Protein AF-A0A496ZV82-F1 (afdb_monomer_lite)

Secondary structure (DSSP, 8-state):
--GGG-HHHHHHHHHHHHHHHHHHHHHHHHHHHHHHHHHHHTTT---HHHHHHSHHHHHHHHHHHHHHHHHHHHSTTT-GGG--

Radius of gyration: 18.06 Å; chains: 1; bounding box: 44×20×52 Å

Sequence (84 aa):
MTFMKNRYGQIIFGHLAIIAGCMLVTAGIYYVPMIAESVKANNNQIHLLHIFAMPLFWGFFSIGGGVCAIYHGFCKCVRHDWKV

pLDDT: mean 81.93, std 13.22, range [35.22, 96.56]

Foldseek 3Di:
DPCLQALVSLLVQLVVLLVQLVVLLVVLVVCVVVVVVVCVVVVNDDDPVNCVPRSNNSSVVSNVVSVVSNVSSVDPVRDPPPPD

Structure (mmCIF, N/CA/C/O backbone):
data_AF-A0A496ZV82-F1
#
_entry.id   AF-A0A496ZV82-F1
#
loop_
_atom_site.group_PDB
_atom_site.id
_atom_site.type_symbol
_atom_site.label_atom_id
_atom_site.label_alt_id
_atom_site.label_comp_id
_atom_site.label_asym_id
_atom_site.label_entity_id
_atom_site.label_seq_id
_atom_site.pdbx_PDB_ins_code
_atom_site.Cartn_x
_atom_site.Cartn_y
_atom_site.Cartn_z
_atom_site.occupancy
_atom_site.B_iso_or_equiv
_atom_site.auth_seq_id
_atom_site.auth_comp_id
_atom_site.auth_asym_id
_atom_site.auth_atom_id
_atom_site.pdbx_PDB_model_num
ATOM 1 N N . MET A 1 1 ? 17.091 -13.631 -12.707 1.00 35.22 1 MET A N 1
ATOM 2 C CA . MET A 1 1 ? 16.096 -12.625 -13.144 1.00 35.22 1 MET A CA 1
ATOM 3 C C . MET A 1 1 ? 15.892 -11.617 -12.020 1.00 35.22 1 MET A C 1
ATOM 5 O O . MET A 1 1 ? 15.129 -11.874 -11.101 1.00 35.22 1 MET A O 1
ATOM 9 N N . THR A 1 2 ? 16.629 -10.508 -12.013 1.00 51.00 2 THR A N 1
ATOM 10 C CA . THR A 1 2 ? 16.488 -9.475 -10.974 1.00 51.00 2 THR A CA 1
ATOM 11 C C . THR A 1 2 ? 15.338 -8.549 -11.365 1.00 51.00 2 THR A C 1
ATOM 13 O O . THR A 1 2 ? 15.538 -7.585 -12.097 1.00 51.00 2 THR A O 1
ATOM 16 N N . PHE A 1 3 ? 14.125 -8.848 -10.889 1.00 52.66 3 PHE A N 1
ATOM 17 C CA . PHE A 1 3 ? 12.920 -8.016 -11.082 1.00 52.66 3 PHE A CA 1
ATOM 18 C C . PHE A 1 3 ? 13.168 -6.541 -10.692 1.00 52.66 3 PHE A C 1
ATOM 20 O O . PHE A 1 3 ? 12.648 -5.616 -11.305 1.00 52.66 3 PHE A O 1
ATOM 27 N N . MET A 1 4 ? 14.095 -6.338 -9.752 1.00 56.59 4 MET A N 1
ATOM 28 C CA . MET A 1 4 ? 14.649 -5.063 -9.292 1.00 56.59 4 MET A CA 1
ATOM 29 C C . MET A 1 4 ? 15.339 -4.202 -10.367 1.00 56.59 4 MET A C 1
ATOM 31 O O . MET A 1 4 ? 15.501 -3.010 -10.142 1.00 56.59 4 MET A O 1
ATOM 35 N N . LYS A 1 5 ? 15.786 -4.760 -11.501 1.00 62.03 5 LYS A N 1
ATOM 36 C CA . LYS A 1 5 ? 16.560 -4.026 -12.528 1.00 62.03 5 LYS A CA 1
ATOM 37 C C . LYS A 1 5 ? 15.767 -3.699 -13.795 1.00 62.03 5 LYS A C 1
ATOM 39 O O . LYS A 1 5 ? 16.300 -3.052 -14.688 1.00 62.03 5 LYS A O 1
ATOM 44 N N . ASN A 1 6 ? 14.515 -4.147 -13.895 1.00 73.81 6 ASN A N 1
ATOM 45 C CA . ASN A 1 6 ? 13.678 -3.885 -15.061 1.00 73.81 6 ASN A CA 1
ATOM 46 C C . ASN A 1 6 ? 12.688 -2.751 -14.762 1.00 73.81 6 ASN A C 1
ATOM 48 O O . ASN A 1 6 ? 11.826 -2.894 -13.892 1.00 73.81 6 ASN A O 1
ATOM 52 N N . ARG A 1 7 ? 12.778 -1.652 -15.524 1.00 80.56 7 ARG A N 1
ATOM 53 C CA . ARG A 1 7 ? 11.882 -0.486 -15.428 1.00 80.56 7 ARG A CA 1
ATOM 54 C C . ARG A 1 7 ? 10.410 -0.890 -15.449 1.00 80.56 7 ARG A C 1
ATOM 56 O O . ARG A 1 7 ? 9.640 -0.461 -14.596 1.00 80.56 7 ARG A O 1
ATOM 63 N N . TYR A 1 8 ? 10.026 -1.731 -16.406 1.00 82.56 8 TYR A N 1
ATOM 64 C CA . TYR A 1 8 ? 8.632 -2.142 -16.565 1.00 82.56 8 TYR A CA 1
ATOM 65 C C . TYR A 1 8 ? 8.133 -2.943 -15.358 1.00 82.56 8 TYR A C 1
ATOM 67 O O 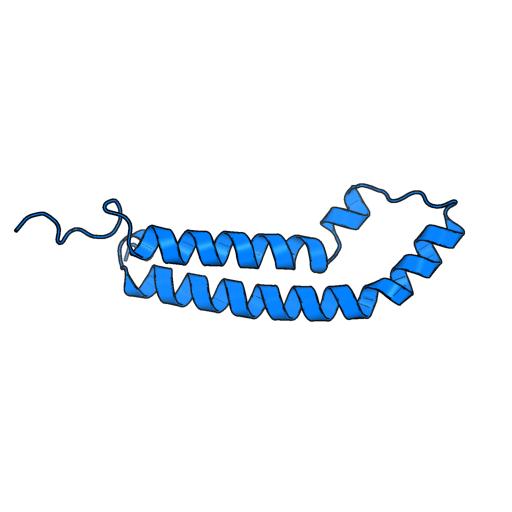. TYR A 1 8 ? 7.010 -2.733 -14.914 1.00 82.56 8 TYR A O 1
ATOM 75 N N . GLY A 1 9 ? 8.988 -3.790 -14.775 1.00 84.81 9 GLY A N 1
ATOM 76 C CA . GLY A 1 9 ? 8.654 -4.568 -13.581 1.00 84.81 9 GLY A CA 1
ATOM 77 C C . GLY A 1 9 ? 8.353 -3.685 -12.370 1.00 84.81 9 GLY A C 1
ATOM 78 O O . GLY A 1 9 ? 7.340 -3.890 -11.706 1.00 84.81 9 GLY A O 1
ATOM 79 N N . GLN A 1 10 ? 9.178 -2.663 -12.119 1.00 85.19 10 GLN A N 1
ATOM 80 C CA . GLN A 1 10 ? 8.960 -1.735 -11.002 1.00 85.19 10 GLN A CA 1
ATOM 81 C C . GLN A 1 10 ? 7.717 -0.862 -11.189 1.00 85.19 10 GLN A C 1
ATOM 83 O O . GLN A 1 10 ? 6.966 -0.660 -10.238 1.00 85.19 10 GLN A O 1
ATOM 88 N N . ILE A 1 11 ? 7.464 -0.390 -12.414 1.00 89.00 11 ILE A N 1
ATOM 89 C CA . ILE A 1 11 ? 6.279 0.422 -12.711 1.00 89.00 11 ILE A CA 1
ATOM 90 C C . ILE A 1 11 ? 5.004 -0.410 -12.542 1.00 89.00 11 ILE A C 1
ATOM 92 O O . ILE A 1 11 ? 4.074 0.052 -11.884 1.00 89.00 11 ILE A O 1
ATOM 96 N N . ILE A 1 12 ? 4.957 -1.630 -13.091 1.00 91.06 12 ILE A N 1
ATOM 97 C CA . ILE A 1 12 ? 3.789 -2.517 -12.960 1.00 91.06 12 ILE A CA 1
ATOM 98 C C . ILE A 1 12 ? 3.555 -2.864 -11.488 1.00 91.06 12 ILE A C 1
ATOM 100 O O . ILE A 1 12 ? 2.438 -2.715 -10.999 1.00 91.06 12 ILE A O 1
ATOM 104 N N . PHE A 1 13 ? 4.606 -3.256 -10.761 1.00 90.50 13 PHE A N 1
ATOM 105 C CA . PHE A 1 13 ? 4.514 -3.530 -9.327 1.00 90.50 13 PHE A CA 1
ATOM 106 C C . PHE A 1 13 ? 3.991 -2.320 -8.545 1.00 90.50 13 PHE A C 1
ATOM 108 O O . PHE A 1 13 ? 3.091 -2.465 -7.722 1.00 90.50 13 PHE A O 1
ATOM 115 N N . GLY A 1 14 ? 4.502 -1.123 -8.838 1.00 91.00 14 GLY A N 1
ATOM 116 C CA . GLY A 1 14 ? 4.063 0.102 -8.183 1.00 91.00 14 GLY A CA 1
ATOM 117 C C . GLY A 1 14 ? 2.589 0.426 -8.433 1.00 91.00 14 GLY A C 1
ATOM 118 O O . GLY A 1 14 ? 1.879 0.768 -7.492 1.00 91.00 14 GLY A O 1
ATOM 119 N N . HIS A 1 15 ? 2.089 0.235 -9.658 1.00 93.88 15 HIS A N 1
ATOM 120 C CA . HIS A 1 15 ? 0.662 0.412 -9.958 1.00 93.88 15 HIS A CA 1
ATOM 121 C C . HIS A 1 15 ? -0.208 -0.618 -9.233 1.00 93.88 15 HIS A C 1
ATOM 123 O O . HIS A 1 15 ? -1.230 -0.251 -8.658 1.00 93.88 15 HIS A O 1
ATOM 129 N N . LEU A 1 16 ? 0.203 -1.889 -9.212 1.00 95.12 16 LEU A N 1
ATOM 130 C CA . LEU A 1 16 ? -0.521 -2.937 -8.488 1.00 95.12 16 LEU A CA 1
ATOM 131 C C . LEU A 1 16 ? -0.559 -2.660 -6.980 1.00 95.12 16 LEU A C 1
ATOM 133 O O . LEU A 1 16 ? -1.607 -2.830 -6.361 1.00 95.12 16 LEU A O 1
ATOM 137 N N . ALA A 1 17 ? 0.547 -2.180 -6.406 1.00 94.50 17 ALA A N 1
ATOM 138 C CA . ALA A 1 17 ? 0.612 -1.774 -5.007 1.00 94.50 17 ALA A CA 1
ATOM 139 C C . ALA A 1 17 ? -0.316 -0.585 -4.715 1.00 94.50 17 ALA A C 1
ATOM 141 O O . ALA A 1 17 ? -1.054 -0.621 -3.739 1.00 94.50 17 ALA A O 1
ATOM 142 N N . ILE A 1 18 ? -0.367 0.429 -5.586 1.00 95.88 18 ILE A N 1
ATOM 143 C CA . ILE A 1 18 ? -1.307 1.550 -5.426 1.00 95.88 18 ILE A CA 1
ATOM 144 C C . ILE A 1 18 ? -2.759 1.065 -5.503 1.00 95.88 18 ILE A C 1
ATOM 146 O O . ILE A 1 18 ? -3.556 1.435 -4.648 1.00 95.88 18 ILE A O 1
ATOM 150 N N . ILE A 1 19 ? -3.112 0.221 -6.479 1.00 96.56 19 ILE A N 1
ATOM 151 C CA . ILE A 1 19 ? -4.480 -0.306 -6.623 1.00 96.56 19 ILE A CA 1
ATOM 152 C C . ILE A 1 19 ? -4.878 -1.116 -5.386 1.00 96.56 19 ILE A C 1
ATOM 154 O O . ILE A 1 19 ? -5.951 -0.889 -4.824 1.00 96.56 19 ILE A O 1
ATOM 158 N N . ALA A 1 20 ? -4.011 -2.026 -4.932 1.00 94.94 20 ALA A N 1
ATOM 159 C CA . ALA A 1 20 ? -4.239 -2.790 -3.711 1.00 94.94 20 ALA A CA 1
ATOM 160 C C . ALA A 1 20 ? -4.378 -1.859 -2.4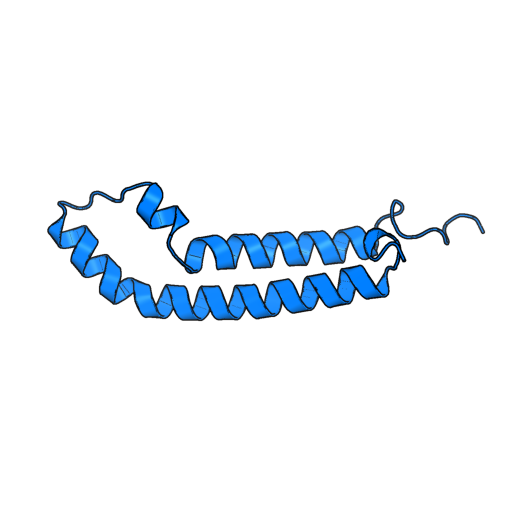97 1.00 94.94 20 ALA A C 1
ATOM 162 O O . ALA A 1 20 ? -5.328 -1.988 -1.728 1.00 94.94 20 ALA A O 1
ATO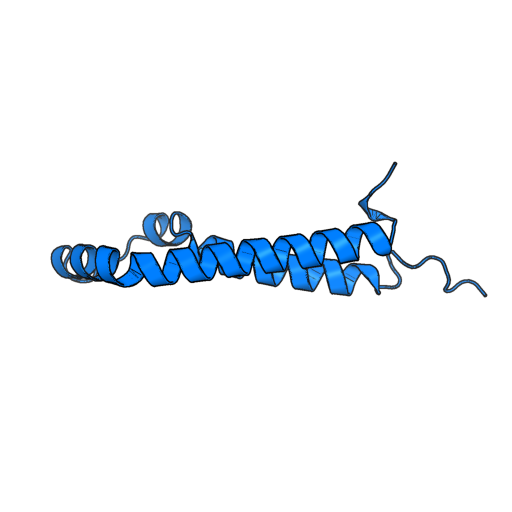M 163 N N . GLY A 1 21 ? -3.495 -0.870 -2.364 1.00 94.38 21 GLY A N 1
ATOM 164 C CA . GLY A 1 21 ? -3.550 0.130 -1.307 1.00 94.38 21 GLY A CA 1
ATOM 165 C C . GLY A 1 21 ? -4.853 0.932 -1.308 1.00 94.38 21 GLY A C 1
ATOM 166 O O . GLY A 1 21 ? -5.461 1.088 -0.253 1.00 94.38 21 GLY A O 1
ATOM 167 N N . CYS A 1 22 ? -5.348 1.353 -2.474 1.00 95.12 22 CYS A N 1
ATOM 168 C CA . CYS A 1 22 ? -6.647 2.014 -2.608 1.00 95.12 22 CYS A CA 1
ATOM 169 C C . CYS A 1 22 ? -7.799 1.112 -2.147 1.00 95.12 22 CYS A C 1
ATOM 171 O O . CYS A 1 22 ? -8.651 1.570 -1.391 1.00 95.12 22 CYS A O 1
ATOM 173 N N . MET A 1 23 ? -7.797 -0.173 -2.521 1.00 94.94 23 MET A N 1
ATOM 174 C CA . MET A 1 23 ? -8.799 -1.139 -2.045 1.00 94.94 23 MET A CA 1
ATOM 175 C C . MET 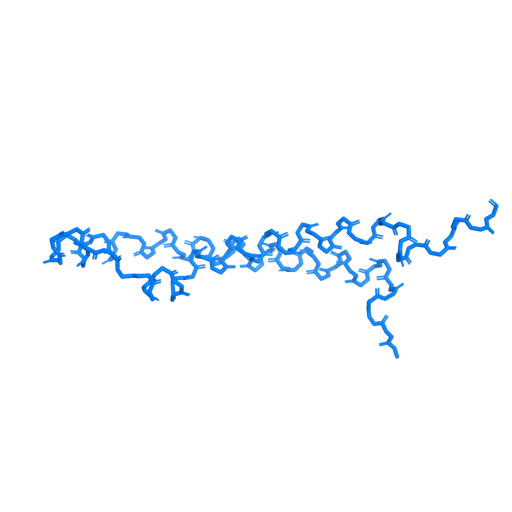A 1 23 ? -8.755 -1.301 -0.517 1.00 94.94 23 MET A C 1
ATOM 177 O O . MET A 1 23 ? -9.801 -1.326 0.133 1.00 94.94 23 MET A O 1
ATOM 181 N N . LEU A 1 24 ? -7.554 -1.355 0.072 1.00 94.06 24 LEU A N 1
ATOM 182 C CA . LEU A 1 24 ? -7.365 -1.412 1.525 1.00 94.06 24 LEU A CA 1
ATOM 183 C C . LEU A 1 24 ? -7.835 -0.131 2.226 1.00 94.06 24 LEU A C 1
ATOM 185 O O . LEU A 1 24 ? -8.427 -0.214 3.300 1.00 94.06 24 LEU A O 1
ATOM 189 N N . VAL A 1 25 ? -7.608 1.043 1.630 1.00 94.06 25 VAL A N 1
ATOM 190 C CA . VAL A 1 25 ? -8.114 2.320 2.153 1.00 94.06 25 VAL A CA 1
ATOM 191 C C . VAL A 1 25 ? -9.639 2.342 2.114 1.00 94.06 25 VAL A C 1
ATOM 193 O O . VAL A 1 25 ? -10.257 2.671 3.123 1.00 94.06 25 VAL A O 1
ATOM 196 N N . THR A 1 26 ? -10.263 1.941 1.003 1.00 94.06 26 THR A N 1
ATOM 197 C CA . THR A 1 26 ? -11.727 1.855 0.901 1.00 94.06 26 THR A CA 1
ATOM 198 C C . THR A 1 26 ? -12.304 0.899 1.943 1.00 94.06 26 THR A C 1
ATOM 200 O O . THR A 1 26 ? -13.243 1.262 2.651 1.00 94.06 26 THR A O 1
ATOM 203 N N . ALA A 1 27 ? -11.709 -0.287 2.101 1.00 90.56 27 ALA A N 1
ATOM 204 C CA . ALA A 1 27 ? -12.096 -1.227 3.147 1.00 90.56 27 ALA A CA 1
ATOM 205 C C . ALA A 1 27 ? -11.910 -0.617 4.547 1.00 90.56 27 ALA A C 1
ATOM 207 O O . ALA A 1 27 ? -12.806 -0.689 5.379 1.00 90.56 27 ALA A O 1
ATOM 208 N N . GLY A 1 28 ? -10.778 0.040 4.804 1.00 89.31 28 GLY A N 1
ATOM 209 C CA . GLY A 1 28 ? -10.503 0.701 6.076 1.00 89.31 28 GLY A CA 1
ATOM 210 C C . GLY A 1 28 ? -11.537 1.763 6.426 1.00 89.31 28 GLY A C 1
ATOM 211 O O . GLY A 1 28 ? -12.054 1.729 7.537 1.00 89.31 28 GLY A O 1
ATOM 212 N N . ILE A 1 29 ? -11.895 2.636 5.480 1.00 90.25 29 ILE A N 1
ATOM 213 C CA . ILE A 1 29 ? -12.938 3.660 5.655 1.00 90.25 29 ILE A CA 1
ATOM 214 C C . ILE A 1 29 ? -14.290 3.011 5.970 1.00 90.25 29 ILE A C 1
ATOM 216 O O . ILE A 1 29 ? -15.006 3.493 6.844 1.00 90.25 29 ILE A O 1
ATOM 220 N N . TYR A 1 30 ? -14.617 1.892 5.319 1.00 90.62 30 TYR A N 1
ATOM 221 C CA . TYR A 1 30 ? -15.843 1.145 5.601 1.00 90.62 30 TYR A CA 1
ATOM 222 C C . TYR A 1 30 ? -15.890 0.592 7.038 1.00 90.62 30 TYR A C 1
ATOM 224 O O . TYR 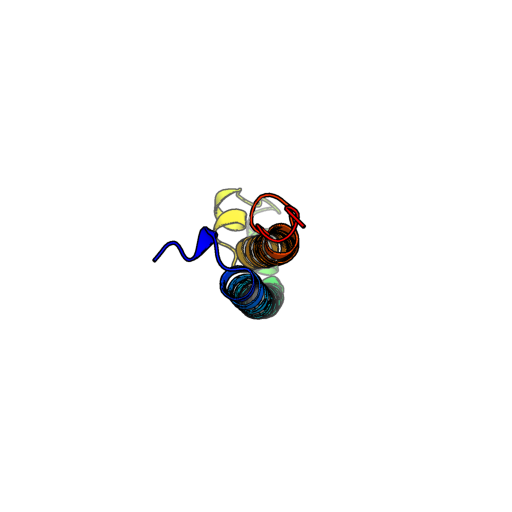A 1 30 ? -16.949 0.592 7.661 1.00 90.62 30 TYR A O 1
ATOM 232 N N . TYR A 1 31 ? -14.748 0.182 7.598 1.00 85.50 31 TYR A N 1
ATOM 233 C CA . TYR A 1 31 ? -14.659 -0.312 8.978 1.00 85.50 31 TYR A CA 1
ATOM 234 C C . TYR A 1 31 ? -14.536 0.793 10.043 1.00 85.50 31 TYR A C 1
ATOM 236 O O . TYR A 1 31 ? -14.759 0.512 11.221 1.00 85.50 31 TYR A O 1
ATOM 244 N N . VAL A 1 32 ? -14.233 2.047 9.670 1.00 85.38 32 VAL A N 1
ATOM 245 C CA . VAL A 1 32 ? -14.138 3.188 10.608 1.00 85.38 32 VAL A CA 1
ATOM 246 C C . VAL A 1 32 ? -15.347 3.315 11.543 1.00 85.38 32 VAL A C 1
ATOM 248 O O . VAL A 1 32 ? -15.108 3.404 12.745 1.00 85.38 32 VAL A O 1
ATOM 251 N N . PRO A 1 33 ? -16.618 3.315 11.085 1.00 84.31 33 PRO A N 1
ATOM 252 C CA . PRO A 1 33 ? -17.761 3.463 11.991 1.00 84.31 33 PRO A CA 1
ATOM 253 C C . PRO A 1 33 ? -17.845 2.334 13.026 1.00 84.31 33 PRO A C 1
ATOM 255 O O . PRO A 1 33 ? -18.110 2.596 14.194 1.00 84.31 33 PRO A O 1
ATOM 258 N N . MET A 1 34 ? -17.529 1.100 12.625 1.00 81.94 34 MET A N 1
ATOM 259 C CA . MET A 1 34 ? -17.516 -0.066 13.516 1.00 81.94 34 MET A CA 1
ATOM 260 C C . MET A 1 34 ? -16.446 0.064 14.611 1.00 81.94 34 MET A C 1
ATOM 262 O O . MET A 1 34 ? -16.640 -0.360 15.748 1.00 81.94 34 MET A O 1
ATOM 266 N N . ILE A 1 35 ? -15.311 0.679 14.277 1.00 81.06 35 ILE A N 1
ATOM 267 C CA . ILE A 1 35 ? -14.203 0.885 15.212 1.00 81.06 35 ILE A CA 1
ATOM 268 C C . ILE A 1 35 ? -14.408 2.148 16.063 1.00 81.06 35 ILE A C 1
ATOM 270 O O . ILE A 1 35 ? -13.993 2.200 17.217 1.00 81.06 35 ILE A O 1
ATOM 274 N N . ALA A 1 36 ? -15.077 3.172 15.536 1.00 81.31 36 ALA A N 1
ATOM 275 C CA . ALA A 1 36 ? -15.383 4.388 16.283 1.00 81.31 36 ALA A CA 1
ATOM 276 C C . ALA A 1 36 ? -16.249 4.089 17.519 1.00 81.31 36 ALA A C 1
ATOM 278 O O . ALA A 1 36 ? -16.029 4.671 18.583 1.00 81.31 36 ALA A O 1
ATOM 279 N N . GLU A 1 37 ? -17.183 3.138 17.413 1.00 80.81 37 GLU A N 1
ATOM 280 C CA . GLU A 1 37 ? -17.983 2.686 18.555 1.00 80.81 37 GLU A CA 1
ATOM 281 C C . GLU A 1 37 ? -17.139 1.970 19.618 1.00 80.81 37 GLU A C 1
ATOM 283 O O . GLU A 1 37 ? -17.279 2.254 20.811 1.00 80.81 37 GLU A O 1
ATOM 288 N N . SER A 1 38 ? -16.205 1.106 19.210 1.00 74.06 38 SER A N 1
ATOM 289 C CA . SER A 1 38 ? -15.339 0.378 20.148 1.00 74.06 38 SER A CA 1
ATOM 290 C C . SER A 1 38 ? -14.305 1.277 20.838 1.00 74.06 38 SER A C 1
ATOM 292 O O . SER A 1 38 ? -13.974 1.055 22.006 1.00 74.06 38 SER A O 1
ATOM 294 N N . VAL A 1 39 ? -13.849 2.340 20.169 1.00 78.75 39 VAL A N 1
ATOM 295 C CA . VAL A 1 39 ? -12.985 3.382 20.753 1.00 78.75 39 VAL A CA 1
ATOM 296 C C . VAL A 1 39 ? -13.759 4.254 21.746 1.00 78.75 39 VAL A C 1
ATOM 298 O O . VAL A 1 39 ? -13.242 4.584 22.815 1.00 78.75 39 VAL A O 1
ATOM 301 N N . LYS A 1 40 ? -15.022 4.586 21.448 1.00 77.19 40 LYS A N 1
ATOM 302 C CA . LYS A 1 40 ? -15.885 5.352 22.360 1.00 77.19 40 LYS A CA 1
ATOM 303 C C . LYS A 1 40 ? -16.191 4.575 23.645 1.00 77.19 40 LYS A C 1
ATOM 305 O O . LYS A 1 40 ? -16.201 5.169 24.720 1.00 77.19 40 LYS A O 1
ATOM 310 N N . ALA A 1 41 ? -16.377 3.258 23.546 1.00 77.19 41 ALA A N 1
ATOM 311 C CA . ALA A 1 41 ? -16.552 2.377 24.703 1.00 77.19 41 ALA A CA 1
ATOM 312 C C . ALA A 1 41 ? -15.280 2.253 25.572 1.00 77.19 41 ALA A C 1
ATOM 314 O O . ALA A 1 41 ? -15.384 2.110 26.786 1.00 77.19 41 ALA A O 1
ATOM 315 N N . ASN A 1 42 ? -14.086 2.376 24.979 1.00 72.06 42 ASN A N 1
ATOM 316 C CA . ASN A 1 42 ? -12.786 2.323 25.667 1.00 72.06 42 ASN A CA 1
ATOM 317 C C . ASN A 1 42 ? -12.256 3.705 26.106 1.00 72.06 42 ASN A C 1
ATOM 319 O O . ASN A 1 42 ? -11.051 3.948 26.084 1.00 72.06 42 ASN A O 1
ATOM 323 N N . ASN A 1 43 ? -13.135 4.642 26.484 1.00 77.44 43 ASN A N 1
ATOM 324 C CA . ASN A 1 43 ? -12.753 5.990 26.940 1.00 77.44 43 ASN A CA 1
ATOM 325 C C . ASN A 1 43 ? -11.786 6.719 25.975 1.00 77.44 43 ASN A C 1
ATOM 327 O O . ASN A 1 43 ? -10.818 7.355 26.389 1.00 77.44 43 ASN A O 1
ATOM 331 N N . ASN A 1 44 ? -12.028 6.581 24.666 1.00 75.56 44 ASN A N 1
ATOM 332 C CA . ASN A 1 44 ? -11.235 7.190 23.596 1.00 75.56 44 ASN A CA 1
ATOM 333 C C . ASN A 1 44 ? -9.751 6.763 23.569 1.00 75.56 44 ASN A C 1
ATOM 335 O O . ASN A 1 44 ? -8.897 7.477 23.040 1.00 75.56 44 ASN A O 1
ATOM 339 N N . GLN A 1 45 ? -9.427 5.597 24.137 1.00 75.81 45 GLN A N 1
ATOM 340 C CA . GLN A 1 45 ? -8.080 5.037 24.091 1.00 75.81 45 GLN A CA 1
ATOM 341 C C . GLN A 1 45 ? -7.891 4.188 22.834 1.00 75.81 45 GLN A C 1
ATOM 343 O O . GLN A 1 45 ? -8.552 3.168 22.641 1.00 75.81 45 GLN A O 1
ATOM 348 N N . ILE A 1 46 ? -6.953 4.597 21.979 1.00 77.25 46 ILE A N 1
ATOM 349 C CA . ILE A 1 46 ? -6.563 3.843 20.786 1.00 77.25 46 ILE A CA 1
ATOM 350 C C . ILE A 1 46 ? -5.192 3.223 21.041 1.00 77.25 46 ILE A C 1
ATOM 352 O O . ILE A 1 46 ? -4.188 3.923 21.166 1.00 77.25 46 ILE A O 1
ATOM 356 N N . HIS A 1 47 ? -5.142 1.894 21.104 1.00 83.94 47 HIS A N 1
ATOM 357 C CA . HIS A 1 47 ? -3.884 1.170 21.248 1.00 83.94 47 HIS A CA 1
ATOM 358 C C . HIS A 1 47 ? -3.108 1.186 19.920 1.00 83.94 47 HIS A C 1
ATOM 360 O O . HIS A 1 47 ? -3.686 0.942 18.861 1.00 83.94 47 HIS A O 1
ATOM 366 N N . LEU A 1 48 ? -1.788 1.395 19.958 1.00 82.25 48 LEU A N 1
ATOM 367 C CA . LEU A 1 48 ? -0.932 1.404 18.755 1.00 82.25 48 LEU A CA 1
ATOM 368 C C . LEU A 1 48 ? -1.062 0.122 17.925 1.00 82.25 48 LEU A C 1
ATOM 370 O O . LEU A 1 48 ? -1.093 0.158 16.699 1.00 82.25 48 LEU A O 1
ATOM 374 N N . LEU A 1 49 ? -1.199 -1.015 18.603 1.00 84.38 49 LEU A N 1
ATOM 375 C CA . LEU A 1 49 ? -1.372 -2.322 17.971 1.00 84.38 49 LEU A CA 1
ATOM 376 C C . LEU A 1 49 ? -2.666 -2.385 17.138 1.00 84.38 49 LEU A C 1
ATOM 378 O O . LEU A 1 49 ? -2.695 -3.022 16.091 1.00 84.38 49 LEU A O 1
ATOM 382 N N . HIS A 1 50 ? -3.700 -1.648 17.553 1.00 82.44 50 HIS A N 1
ATOM 383 C CA . HIS A 1 50 ? -4.959 -1.526 16.824 1.00 82.44 50 HIS A CA 1
ATOM 384 C C . HIS A 1 50 ? -4.787 -0.712 15.531 1.00 82.44 50 HIS A C 1
ATOM 386 O O . HIS A 1 50 ? -5.352 -1.070 14.504 1.00 82.44 50 HIS A O 1
ATOM 392 N N . ILE A 1 51 ? -3.947 0.331 15.550 1.00 84.00 51 ILE A N 1
ATOM 393 C CA . ILE A 1 51 ? -3.612 1.133 14.360 1.00 84.00 51 ILE A CA 1
ATOM 394 C C . ILE A 1 51 ? -2.831 0.290 13.348 1.00 84.00 51 ILE A C 1
ATOM 396 O O . ILE A 1 51 ? -3.166 0.284 12.167 1.00 84.00 51 ILE A O 1
ATOM 400 N N . PHE A 1 52 ? -1.827 -0.466 13.803 1.00 87.50 52 PHE A N 1
ATOM 401 C CA . PHE A 1 52 ? -1.052 -1.348 12.925 1.00 87.50 52 PHE A CA 1
ATOM 402 C C . PHE A 1 52 ? -1.860 -2.540 12.401 1.00 87.50 52 PHE A C 1
ATOM 404 O O . PHE A 1 52 ? -1.527 -3.074 11.350 1.00 87.50 52 PHE A O 1
ATOM 411 N N . ALA A 1 53 ? -2.917 -2.964 13.094 1.00 86.06 53 ALA A N 1
ATOM 412 C CA . ALA A 1 53 ? -3.812 -4.013 12.610 1.00 86.06 53 ALA A CA 1
ATOM 413 C C . ALA A 1 53 ? -4.846 -3.498 11.591 1.00 86.06 53 ALA A C 1
ATOM 415 O O . ALA A 1 53 ? -5.436 -4.294 10.860 1.00 86.06 53 ALA A O 1
ATOM 416 N N . MET A 1 54 ? -5.081 -2.182 11.518 1.00 86.75 54 MET A N 1
ATOM 417 C CA . MET A 1 54 ? -6.086 -1.625 10.618 1.00 86.75 54 MET A CA 1
ATOM 418 C C . MET A 1 54 ? -5.651 -1.721 9.150 1.00 86.75 54 MET A C 1
ATOM 420 O O . MET A 1 54 ? -4.543 -1.301 8.801 1.00 86.75 54 MET A O 1
ATOM 424 N N . PRO A 1 55 ? -6.556 -2.138 8.244 1.00 88.81 55 PRO A N 1
ATOM 425 C CA . PRO A 1 55 ? -6.278 -2.146 6.808 1.00 88.81 55 PRO A CA 1
ATOM 426 C C . PRO A 1 55 ? -5.974 -0.742 6.270 1.00 88.81 55 PRO A C 1
ATOM 428 O O . PRO A 1 55 ? -5.224 -0.608 5.310 1.00 88.81 55 PRO A O 1
ATOM 431 N N . LEU A 1 56 ? -6.473 0.311 6.928 1.00 89.81 56 LEU A N 1
ATOM 432 C CA . LEU A 1 56 ? -6.195 1.700 6.566 1.00 89.81 56 LEU A CA 1
ATOM 433 C C . LEU A 1 56 ? -4.691 2.029 6.631 1.00 89.81 56 LEU A C 1
ATOM 435 O O . LEU A 1 56 ? -4.161 2.649 5.712 1.00 89.81 56 LEU A O 1
ATOM 439 N N . PHE A 1 57 ? -3.995 1.579 7.685 1.00 91.19 57 PHE A N 1
ATOM 440 C CA . PHE A 1 57 ? -2.558 1.818 7.864 1.00 91.19 57 PHE A CA 1
ATOM 441 C C . PHE A 1 57 ? -1.750 1.187 6.724 1.00 91.19 57 PHE A C 1
ATOM 443 O O . PHE A 1 57 ? -0.958 1.857 6.057 1.00 91.19 57 PHE A O 1
ATOM 450 N N . TRP A 1 58 ? -2.012 -0.090 6.444 1.00 91.94 58 TRP A N 1
ATOM 451 C CA . TRP A 1 58 ? -1.363 -0.815 5.353 1.00 91.94 58 TRP A CA 1
ATOM 452 C C . TRP A 1 58 ? -1.759 -0.281 3.978 1.00 91.94 58 TRP A C 1
ATOM 454 O O . TRP A 1 58 ? -0.932 -0.293 3.070 1.00 91.94 58 TRP A O 1
ATOM 464 N N . GLY A 1 59 ? -2.977 0.244 3.828 1.00 93.00 59 GLY A N 1
ATOM 465 C CA . GLY A 1 59 ? -3.424 0.927 2.619 1.00 93.00 59 GLY A CA 1
ATOM 466 C C . GLY A 1 59 ? -2.555 2.141 2.297 1.00 93.00 59 GLY A C 1
ATOM 467 O O . GLY A 1 59 ? -1.992 2.220 1.205 1.00 93.00 59 GLY A O 1
ATOM 468 N N . PHE A 1 60 ? -2.346 3.037 3.268 1.00 92.25 60 PHE A N 1
ATOM 469 C CA . PHE A 1 60 ? -1.446 4.186 3.099 1.00 92.25 60 PHE A CA 1
ATOM 470 C C . PHE A 1 60 ? 0.003 3.765 2.843 1.00 92.25 60 PHE A C 1
ATOM 472 O O . PHE A 1 60 ? 0.655 4.318 1.954 1.00 92.25 60 PHE A O 1
ATOM 479 N N . PHE A 1 61 ? 0.498 2.763 3.574 1.00 93.56 61 PHE A N 1
ATOM 480 C CA . PHE A 1 61 ? 1.854 2.253 3.376 1.00 93.56 61 PHE A CA 1
ATOM 481 C C . PHE A 1 61 ? 2.041 1.642 1.977 1.00 93.56 61 PHE A C 1
ATOM 483 O O . PHE A 1 61 ? 3.062 1.866 1.330 1.00 93.56 61 PHE A O 1
ATOM 490 N N . SER A 1 62 ? 1.038 0.920 1.476 1.00 93.94 62 SER A N 1
ATOM 491 C CA . SER A 1 62 ? 1.046 0.298 0.151 1.00 93.94 62 SER A CA 1
ATOM 492 C C . SER A 1 62 ? 0.991 1.333 -0.977 1.00 93.94 62 SER A C 1
ATOM 494 O O . SER A 1 62 ? 1.761 1.225 -1.931 1.00 93.94 62 SER A O 1
ATOM 496 N N . ILE A 1 63 ? 0.179 2.389 -0.837 1.00 94.69 63 ILE A N 1
ATOM 497 C CA . ILE A 1 63 ? 0.153 3.510 -1.792 1.00 94.69 63 ILE A CA 1
ATOM 498 C C . ILE A 1 63 ? 1.509 4.221 -1.811 1.00 94.69 63 ILE A C 1
ATOM 500 O O . ILE A 1 63 ? 2.090 4.405 -2.880 1.00 94.69 63 ILE A O 1
ATOM 504 N N . GLY A 1 64 ? 2.047 4.578 -0.640 1.00 91.94 64 GLY A N 1
ATOM 505 C CA . GLY A 1 64 ? 3.349 5.242 -0.535 1.00 91.94 64 GLY A CA 1
ATOM 506 C C . GLY A 1 64 ? 4.488 4.394 -1.107 1.00 91.94 64 GLY A C 1
ATOM 507 O O . GLY A 1 64 ? 5.298 4.883 -1.897 1.00 91.94 64 GLY A O 1
ATOM 508 N N . GLY A 1 65 ? 4.513 3.100 -0.779 1.00 90.69 65 GLY A N 1
ATOM 509 C CA . GLY A 1 65 ? 5.466 2.140 -1.336 1.00 90.69 65 GLY A CA 1
ATOM 510 C C . GLY A 1 65 ? 5.315 1.957 -2.848 1.00 90.69 65 GLY A C 1
ATOM 511 O O . GLY A 1 65 ? 6.316 1.881 -3.560 1.00 90.69 65 GLY A O 1
ATOM 512 N N . GLY A 1 66 ? 4.084 1.951 -3.361 1.00 91.94 66 GLY A N 1
ATOM 513 C CA . GLY A 1 66 ? 3.805 1.851 -4.790 1.00 91.94 66 GLY A CA 1
ATOM 514 C C . GLY A 1 66 ? 4.262 3.082 -5.572 1.00 91.94 66 GLY A C 1
ATOM 515 O O . GLY A 1 66 ? 4.924 2.942 -6.601 1.00 91.94 66 GLY A O 1
ATOM 516 N N . VAL A 1 67 ? 4.014 4.287 -5.048 1.00 92.06 67 VAL A N 1
ATOM 517 C CA . VAL A 1 67 ? 4.546 5.539 -5.613 1.00 92.06 67 VAL A CA 1
ATOM 518 C C . VAL A 1 67 ? 6.074 5.500 -5.626 1.00 92.06 67 VAL A C 1
ATOM 520 O O . VAL A 1 67 ? 6.686 5.757 -6.662 1.00 92.06 67 VAL A O 1
ATOM 523 N N . CYS A 1 68 ? 6.694 5.103 -4.513 1.00 90.50 68 CYS A N 1
ATOM 524 C CA . CYS A 1 68 ? 8.145 4.952 -4.414 1.00 90.50 68 CYS A CA 1
ATOM 525 C C . CYS A 1 68 ? 8.700 3.990 -5.483 1.00 90.50 68 CYS A C 1
ATOM 527 O O . CYS A 1 68 ? 9.664 4.321 -6.176 1.00 90.50 68 CYS A O 1
ATOM 529 N N . ALA A 1 69 ? 8.053 2.840 -5.695 1.00 88.69 69 ALA A N 1
ATOM 530 C CA . ALA A 1 69 ? 8.443 1.878 -6.725 1.00 88.69 69 ALA A CA 1
ATOM 531 C C . ALA A 1 69 ? 8.327 2.448 -8.151 1.00 88.69 69 ALA A C 1
ATOM 533 O O . ALA A 1 69 ? 9.211 2.215 -8.977 1.00 88.69 69 ALA A O 1
ATOM 534 N N . ILE A 1 70 ? 7.289 3.244 -8.438 1.00 89.25 70 ILE A N 1
ATOM 535 C CA . ILE A 1 70 ? 7.160 3.937 -9.728 1.00 89.25 70 ILE A CA 1
ATOM 536 C C . ILE A 1 7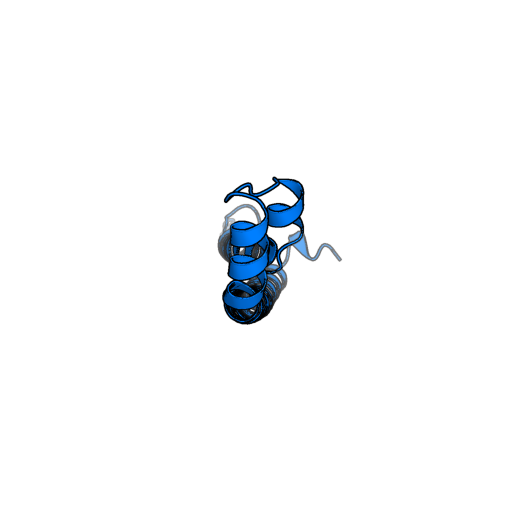0 ? 8.322 4.914 -9.916 1.00 89.25 70 ILE A C 1
ATOM 538 O O . ILE A 1 70 ? 8.982 4.860 -10.952 1.00 89.25 70 ILE A O 1
ATOM 542 N N . TYR A 1 71 ? 8.617 5.758 -8.921 1.00 87.06 71 TYR A N 1
ATOM 543 C CA . TYR A 1 71 ? 9.725 6.719 -8.991 1.00 87.06 71 TYR A CA 1
ATOM 544 C C . TYR A 1 71 ? 11.079 6.032 -9.194 1.00 87.06 71 TYR A C 1
ATOM 546 O O . TYR A 1 71 ? 11.849 6.439 -10.069 1.00 87.06 71 TYR A O 1
ATOM 554 N N . HIS A 1 72 ? 11.353 4.949 -8.463 1.00 84.88 72 HIS A N 1
ATOM 555 C CA . HIS A 1 72 ? 12.579 4.172 -8.648 1.00 84.88 72 HIS A CA 1
ATOM 556 C C . HIS A 1 72 ? 12.699 3.569 -10.054 1.00 84.88 72 HIS A C 1
ATOM 558 O O . HIS A 1 72 ? 13.813 3.508 -10.580 1.00 84.88 72 HIS A O 1
ATOM 564 N N . GLY A 1 73 ? 11.580 3.250 -10.712 1.00 79.69 73 GLY A N 1
ATOM 565 C CA . GLY A 1 73 ? 11.562 2.791 -12.103 1.00 79.69 73 GLY A CA 1
ATOM 566 C C . GLY A 1 73 ? 12.088 3.828 -13.105 1.00 79.69 73 GLY A C 1
ATOM 567 O O . GLY A 1 73 ? 12.534 3.462 -14.195 1.00 79.69 73 GLY A O 1
ATOM 568 N N . PHE A 1 74 ? 12.088 5.114 -12.735 1.00 81.44 74 PHE A N 1
ATOM 569 C CA . PHE A 1 74 ? 12.653 6.214 -13.524 1.00 81.44 74 PHE A CA 1
ATOM 570 C C . PHE A 1 74 ? 14.012 6.704 -13.005 1.00 81.44 74 PHE A C 1
ATOM 572 O O . PHE A 1 74 ? 14.689 7.472 -13.697 1.00 81.44 74 PHE A O 1
ATOM 579 N N . CYS A 1 75 ? 14.448 6.254 -11.826 1.00 80.75 75 CYS A N 1
ATOM 580 C CA . CYS A 1 75 ? 15.743 6.621 -11.269 1.00 80.75 75 CYS A CA 1
ATOM 581 C C . CYS A 1 75 ? 16.911 6.038 -12.075 1.00 80.75 75 CYS A C 1
ATOM 583 O O . CYS A 1 75 ? 16.875 4.921 -12.599 1.00 80.75 75 CYS A O 1
ATOM 585 N N . LYS A 1 76 ? 18.024 6.779 -12.069 1.00 68.44 76 LYS A N 1
ATOM 586 C CA . LYS A 1 76 ? 19.304 6.389 -12.681 1.00 68.44 76 LYS A CA 1
ATOM 587 C C . LYS A 1 76 ? 19.864 5.066 -12.129 1.00 68.44 76 LYS A C 1
ATOM 589 O O . LYS A 1 76 ? 20.626 4.400 -12.815 1.00 68.44 76 LYS A O 1
ATOM 594 N N . CYS A 1 77 ? 19.458 4.663 -10.920 1.00 68.19 77 CYS A N 1
ATOM 595 C CA . CYS A 1 77 ? 19.848 3.388 -10.307 1.00 68.19 77 CYS A CA 1
ATOM 596 C C . CYS A 1 77 ? 19.291 2.154 -11.041 1.00 68.19 77 CYS A C 1
ATOM 598 O O . CYS A 1 77 ? 19.879 1.082 -10.949 1.00 68.19 77 CYS A O 1
ATOM 600 N N . VAL A 1 78 ? 18.163 2.294 -11.747 1.00 66.50 78 VAL A N 1
ATOM 601 C CA . VAL A 1 78 ? 17.477 1.200 -12.464 1.00 66.50 78 VAL A CA 1
ATOM 602 C C . VAL A 1 78 ? 17.601 1.385 -13.977 1.00 66.50 78 VAL A C 1
ATOM 604 O O . VAL A 1 78 ? 17.693 0.417 -14.729 1.00 66.50 78 VAL A O 1
ATOM 607 N N . ARG A 1 79 ? 17.655 2.638 -14.437 1.00 63.09 79 ARG A N 1
ATOM 608 C CA . ARG A 1 79 ? 17.787 2.996 -15.847 1.00 63.09 79 ARG A CA 1
ATOM 609 C C . ARG A 1 79 ? 19.261 2.999 -16.274 1.00 63.09 79 ARG A C 1
ATOM 611 O O . ARG A 1 79 ? 19.968 3.984 -16.078 1.00 63.09 79 ARG A O 1
ATOM 618 N N . HIS A 1 80 ? 19.709 1.908 -16.896 1.00 61.16 80 HIS A N 1
ATOM 619 C CA . HIS A 1 80 ? 21.068 1.773 -17.441 1.00 61.16 80 HIS A CA 1
ATOM 620 C C . HIS A 1 80 ? 21.312 2.565 -18.746 1.00 61.16 80 HIS A C 1
ATOM 622 O O . HIS A 1 80 ? 22.463 2.703 -19.155 1.00 61.16 80 HIS A O 1
ATOM 628 N N . ASP A 1 81 ? 20.271 3.152 -19.346 1.00 60.12 81 ASP A N 1
ATOM 629 C CA . ASP A 1 81 ? 20.321 3.853 -20.645 1.00 60.12 81 ASP A CA 1
ATOM 630 C C . ASP A 1 81 ? 20.989 5.246 -20.612 1.00 60.12 81 ASP A C 1
ATOM 632 O O . ASP A 1 81 ? 20.927 5.987 -21.584 1.00 60.12 81 ASP A O 1
ATOM 636 N N . TRP A 1 82 ? 21.607 5.647 -19.497 1.00 53.84 82 TRP A N 1
ATOM 637 C CA . TRP A 1 82 ? 22.313 6.936 -19.359 1.00 53.84 82 TRP A CA 1
ATOM 638 C C . TRP A 1 82 ? 23.780 6.894 -19.831 1.00 53.84 82 TRP A C 1
ATOM 640 O O . TRP A 1 82 ? 24.530 7.832 -19.571 1.00 53.84 82 TRP A O 1
ATOM 650 N N . LYS A 1 83 ? 24.209 5.798 -20.467 1.00 50.00 83 LYS A N 1
ATOM 651 C CA . LYS A 1 83 ? 25.541 5.641 -21.078 1.00 50.00 83 LYS A CA 1
ATOM 652 C C . LYS A 1 83 ? 25.467 5.711 -22.610 1.00 50.00 83 LYS A C 1
ATOM 654 O O . LYS A 1 83 ? 26.011 4.838 -23.284 1.00 50.00 83 LYS A O 1
ATOM 659 N N . VAL A 1 84 ? 24.770 6.713 -23.136 1.00 45.84 84 VAL A N 1
ATOM 660 C CA . VAL A 1 84 ? 24.876 7.108 -24.547 1.00 45.84 84 VAL A CA 1
ATOM 661 C C . VAL A 1 84 ? 25.405 8.527 -24.586 1.00 45.84 84 VAL A C 1
ATOM 663 O O . VAL A 1 84 ? 24.840 9.354 -23.835 1.00 45.84 84 VAL A O 1
#